Protein AF-A0A963LCQ2-F1 (afdb_monomer)

Structure (mmCIF, N/CA/C/O backbone):
data_AF-A0A963LCQ2-F1
#
_entry.id   AF-A0A963LCQ2-F1
#
loop_
_atom_site.group_PDB
_atom_site.id
_atom_site.type_symbol
_atom_site.label_atom_id
_atom_site.label_alt_id
_atom_site.label_comp_id
_atom_site.label_asym_id
_atom_site.label_entity_id
_atom_site.label_seq_id
_atom_site.pdbx_PDB_ins_code
_atom_site.Cartn_x
_atom_site.Cartn_y
_atom_site.Cartn_z
_atom_site.occupancy
_atom_site.B_iso_or_equiv
_atom_site.auth_seq_id
_atom_site.auth_comp_id
_atom_site.auth_asym_id
_atom_site.auth_atom_id
_atom_site.pdbx_PDB_model_num
ATOM 1 N N . GLU A 1 1 ? 0.138 2.283 -3.042 1.00 97.38 1 GLU A N 1
ATOM 2 C CA . GLU A 1 1 ? 1.434 2.501 -3.731 1.00 97.38 1 GLU A CA 1
ATOM 3 C C . GLU A 1 1 ? 1.754 1.343 -4.657 1.00 97.38 1 GLU A C 1
ATOM 5 O O . GLU A 1 1 ? 1.347 0.227 -4.357 1.00 97.38 1 GLU A O 1
ATOM 10 N N . ILE A 1 2 ? 2.456 1.586 -5.764 1.00 98.06 2 ILE A N 1
ATOM 11 C CA . ILE A 1 2 ? 2.786 0.563 -6.771 1.00 98.06 2 ILE A CA 1
ATOM 12 C C . ILE A 1 2 ? 4.305 0.381 -6.830 1.00 98.06 2 ILE A C 1
ATOM 14 O O . ILE A 1 2 ? 5.053 1.363 -6.825 1.00 98.06 2 ILE A O 1
ATOM 18 N N . SER A 1 3 ? 4.767 -0.870 -6.887 1.00 98.06 3 SER A N 1
ATOM 19 C CA . SER A 1 3 ? 6.185 -1.184 -7.081 1.00 98.06 3 SER A CA 1
ATOM 20 C C . SER A 1 3 ? 6.699 -0.685 -8.436 1.00 98.06 3 SER A C 1
ATOM 22 O O . SER A 1 3 ? 5.950 -0.601 -9.405 1.00 98.06 3 SER A O 1
ATOM 24 N N . ARG A 1 4 ? 8.003 -0.390 -8.538 1.00 95.94 4 ARG A N 1
ATOM 25 C CA . ARG A 1 4 ? 8.618 0.140 -9.777 1.00 95.94 4 ARG A CA 1
ATOM 26 C C . ARG A 1 4 ? 8.449 -0.761 -11.002 1.00 95.94 4 ARG A C 1
ATOM 28 O O . ARG A 1 4 ? 8.417 -0.260 -12.117 1.00 95.94 4 ARG A O 1
ATOM 35 N N . ASP A 1 5 ? 8.359 -2.071 -10.797 1.00 95.62 5 ASP A N 1
ATOM 36 C CA . ASP A 1 5 ? 8.104 -3.058 -11.854 1.00 95.62 5 ASP A CA 1
ATOM 37 C C . ASP A 1 5 ? 6.613 -3.207 -12.211 1.00 95.62 5 ASP A C 1
ATOM 39 O O . ASP A 1 5 ? 6.268 -3.997 -13.086 1.00 95.62 5 ASP A O 1
ATOM 43 N N . GLY A 1 6 ? 5.719 -2.487 -11.526 1.00 96.50 6 GLY A N 1
ATOM 44 C CA . GLY A 1 6 ? 4.275 -2.532 -11.747 1.00 96.50 6 GLY A CA 1
ATOM 45 C C . GLY A 1 6 ? 3.599 -3.838 -11.327 1.00 96.50 6 GLY A C 1
ATOM 46 O O . GLY A 1 6 ? 2.412 -4.001 -11.586 1.00 96.50 6 GLY A O 1
ATOM 47 N N . LYS A 1 7 ? 4.315 -4.780 -10.697 1.00 97.56 7 LYS A N 1
ATOM 48 C CA . LYS A 1 7 ? 3.784 -6.119 -10.387 1.00 97.56 7 LYS A CA 1
ATOM 49 C C . LYS A 1 7 ? 3.044 -6.214 -9.055 1.00 97.56 7 LYS A C 1
ATOM 51 O O . LYS A 1 7 ? 2.323 -7.188 -8.848 1.00 97.56 7 LYS A O 1
ATOM 56 N N . ARG A 1 8 ? 3.201 -5.231 -8.163 1.00 98.38 8 ARG A N 1
ATOM 57 C CA . ARG A 1 8 ? 2.596 -5.220 -6.821 1.00 98.38 8 ARG A CA 1
ATOM 58 C C . ARG A 1 8 ? 1.929 -3.883 -6.536 1.00 98.38 8 ARG A C 1
ATOM 60 O O . ARG A 1 8 ? 2.548 -2.831 -6.709 1.00 98.38 8 ARG A O 1
ATOM 67 N N . VAL A 1 9 ? 0.697 -3.935 -6.040 1.00 98.44 9 VAL A N 1
ATOM 68 C CA . VAL A 1 9 ? -0.052 -2.769 -5.556 1.00 98.44 9 VAL A CA 1
ATOM 69 C C . VAL A 1 9 ? -0.336 -2.948 -4.075 1.00 98.44 9 VAL A C 1
ATOM 71 O O . VAL A 1 9 ? -0.927 -3.943 -3.676 1.00 98.44 9 VAL A O 1
ATOM 74 N N . TYR A 1 10 ? 0.065 -1.981 -3.264 1.00 98.56 10 TYR A N 1
ATOM 75 C CA . TYR A 1 10 ? -0.133 -1.981 -1.822 1.00 98.56 10 TYR A CA 1
ATOM 76 C C . TYR A 1 10 ? -1.233 -1.001 -1.424 1.00 98.56 10 TYR A C 1
ATOM 78 O O . TYR A 1 10 ? -1.253 0.141 -1.901 1.00 98.56 10 TYR A O 1
ATOM 86 N N . PHE A 1 11 ? -2.095 -1.433 -0.510 1.00 98.44 11 PHE A N 1
ATOM 87 C CA . PHE A 1 11 ? -3.248 -0.677 -0.026 1.00 98.44 11 PHE A CA 1
ATOM 88 C C . PHE A 1 11 ? -3.205 -0.532 1.486 1.00 98.44 11 PHE A C 1
ATOM 90 O O . PHE A 1 11 ? -2.749 -1.438 2.178 1.00 98.44 11 PHE A O 1
ATOM 97 N N . THR A 1 12 ? -3.748 0.575 1.970 1.00 98.50 12 THR A N 1
ATOM 98 C CA . THR A 1 12 ? -4.044 0.850 3.377 1.00 98.50 12 THR A CA 1
ATOM 99 C C . THR A 1 12 ? -5.475 1.373 3.498 1.00 98.50 12 THR A C 1
ATOM 101 O O . THR A 1 12 ? -6.146 1.571 2.482 1.00 98.50 12 THR A O 1
ATOM 104 N N . ASN A 1 13 ? -5.979 1.537 4.721 1.00 97.62 13 ASN A N 1
ATOM 105 C CA . ASN A 1 13 ? -7.412 1.708 4.966 1.00 97.62 13 ASN A CA 1
ATOM 106 C C . ASN A 1 13 ? -7.822 2.944 5.783 1.00 97.62 13 ASN A C 1
ATOM 108 O O . ASN A 1 13 ? -9.016 3.109 6.016 1.00 97.62 13 ASN A O 1
ATOM 112 N N . SER A 1 14 ? -6.893 3.804 6.209 1.00 97.50 14 SER A N 1
ATOM 113 C CA . SER A 1 14 ? -7.225 5.072 6.875 1.00 97.50 14 SER A CA 1
ATOM 114 C C . SER A 1 14 ? -7.153 6.234 5.891 1.00 97.50 14 SER A C 1
ATOM 116 O O . SER A 1 14 ? -6.281 6.268 5.021 1.00 97.50 14 SER A O 1
ATOM 118 N N . LEU A 1 15 ? -8.062 7.196 6.049 1.00 97.06 15 LEU A N 1
ATOM 119 C CA . LEU A 1 15 ? -8.086 8.433 5.274 1.00 97.06 15 LEU A CA 1
ATOM 120 C C . LEU A 1 15 ? -7.793 9.635 6.175 1.00 97.06 15 LEU A C 1
ATOM 122 O O . LEU A 1 15 ? -6.847 10.388 5.959 1.00 97.06 15 LEU A O 1
ATOM 126 N N . TYR A 1 16 ? -8.625 9.841 7.190 1.00 96.38 16 TYR A N 1
ATOM 127 C CA . TYR A 1 16 ? -8.458 10.924 8.151 1.00 96.38 16 TYR A CA 1
ATOM 128 C C . TYR A 1 16 ? -9.271 10.604 9.393 1.00 96.38 16 TYR A C 1
ATOM 130 O O . TYR A 1 16 ? -10.467 10.352 9.289 1.00 96.38 16 TYR A O 1
ATOM 138 N N . SER A 1 17 ? -8.665 10.702 10.576 1.00 93.31 17 SER A N 1
ATOM 139 C CA . SER A 1 17 ? -9.247 10.179 11.820 1.00 93.31 17 SER A CA 1
ATOM 140 C C . SER A 1 17 ? -10.710 10.574 12.064 1.00 93.31 17 SER A C 1
ATOM 142 O O . SER A 1 17 ? -11.520 9.727 12.422 1.00 93.31 17 SER A O 1
ATOM 144 N N . LYS A 1 18 ? -11.092 11.837 11.823 1.00 96.06 18 LYS A N 1
ATOM 145 C CA . LYS A 1 18 ? -12.490 12.280 11.991 1.00 96.06 18 LYS A CA 1
ATOM 146 C C . LYS A 1 18 ? -13.452 11.652 10.988 1.00 96.06 18 LYS A C 1
ATOM 148 O O . LYS A 1 18 ? -14.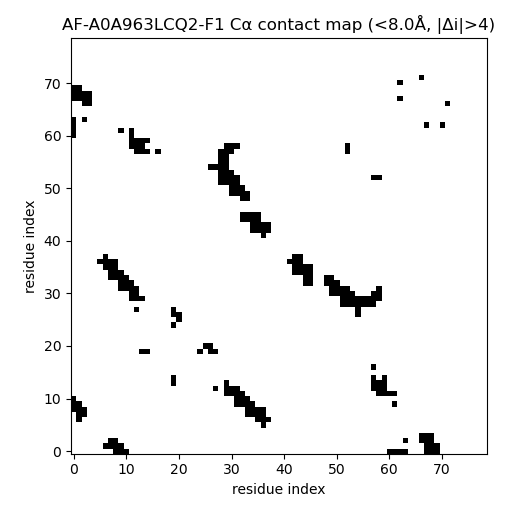584 11.346 11.349 1.00 96.06 18 LYS A O 1
ATOM 153 N N . TRP A 1 19 ? -13.010 11.471 9.751 1.00 97.31 19 TRP A N 1
ATOM 154 C CA . TRP A 1 19 ? -13.820 10.867 8.699 1.00 97.31 19 TRP A CA 1
ATOM 155 C C . TRP A 1 19 ? -13.913 9.361 8.911 1.00 97.31 19 TRP A C 1
ATOM 157 O O . TRP A 1 19 ? -15.006 8.810 8.847 1.00 97.31 19 TRP A O 1
ATOM 167 N N . ASP A 1 20 ? -12.804 8.725 9.278 1.00 96.06 20 ASP A N 1
ATOM 168 C CA . ASP A 1 20 ? -12.758 7.306 9.614 1.00 96.06 20 ASP A CA 1
ATOM 169 C C . ASP A 1 20 ? -13.767 7.000 10.734 1.00 96.06 20 ASP A C 1
ATOM 171 O O . ASP A 1 20 ? -14.615 6.133 10.560 1.00 96.06 20 ASP A O 1
ATOM 175 N N . THR A 1 21 ? -13.803 7.797 11.812 1.00 94.81 21 THR A N 1
ATOM 176 C CA . THR A 1 21 ? -14.806 7.630 12.887 1.00 94.81 21 THR A CA 1
ATOM 177 C C . THR A 1 21 ? -16.243 7.963 12.477 1.00 94.81 21 THR A C 1
ATOM 179 O O . THR A 1 21 ? -17.182 7.506 13.120 1.00 94.81 21 THR A O 1
ATOM 182 N N . GLN A 1 22 ? -16.444 8.775 11.435 1.00 97.69 22 GLN A N 1
ATOM 183 C CA . GLN A 1 22 ? -17.782 9.105 10.939 1.00 97.69 22 GLN A CA 1
ATOM 184 C C . GLN A 1 22 ? -18.362 7.959 10.099 1.00 97.69 22 GLN A C 1
ATOM 186 O O . GLN A 1 22 ? -19.545 7.651 10.223 1.00 97.69 22 GLN A O 1
ATOM 191 N N . PHE A 1 23 ? -17.549 7.359 9.226 1.00 97.62 23 PHE A N 1
ATOM 192 C CA . PHE A 1 23 ? -17.986 6.304 8.305 1.00 97.62 23 PHE A CA 1
ATOM 193 C C . PHE A 1 23 ? -17.833 4.895 8.887 1.00 97.62 23 PHE A C 1
ATOM 195 O O . PHE A 1 23 ? -18.586 4.000 8.508 1.00 97.62 23 PHE A O 1
ATOM 202 N N . TYR A 1 24 ? -16.911 4.715 9.832 1.00 96.44 24 TYR A N 1
ATOM 203 C CA . TYR A 1 24 ? -16.659 3.468 10.545 1.00 96.44 24 TYR A CA 1
ATOM 204 C C . TYR A 1 24 ? -16.682 3.718 12.063 1.00 96.44 24 TYR A C 1
ATOM 206 O O . TYR A 1 24 ? -15.635 3.749 12.715 1.00 96.44 24 TYR A O 1
ATOM 214 N N . PRO A 1 25 ? -17.876 3.938 12.643 1.00 95.88 25 PRO A N 1
ATOM 215 C CA . PRO A 1 25 ? -18.021 4.338 14.044 1.00 95.88 25 PRO A CA 1
ATOM 216 C C . PRO A 1 25 ? -17.554 3.273 15.045 1.00 95.88 25 PRO A C 1
ATOM 218 O O . PRO A 1 25 ? -17.141 3.626 16.146 1.00 95.88 25 PRO A O 1
ATOM 221 N N . ASP A 1 26 ? -17.559 1.997 14.652 1.00 95.00 26 ASP A N 1
ATOM 222 C CA . ASP A 1 26 ? -17.051 0.884 15.467 1.00 95.00 26 ASP A CA 1
ATOM 223 C C . ASP A 1 26 ? -15.517 0.744 15.400 1.00 95.00 26 ASP A C 1
ATOM 225 O O . ASP A 1 26 ? -14.934 -0.119 16.053 1.00 95.00 26 ASP A O 1
ATOM 229 N N . GLY A 1 27 ? -14.857 1.608 14.622 1.00 91.38 27 GLY A N 1
ATOM 230 C CA . GLY A 1 27 ? -13.431 1.549 14.339 1.00 91.38 27 GLY A CA 1
ATOM 231 C C . GLY A 1 27 ? -13.086 0.566 13.221 1.00 91.38 27 GLY A C 1
ATOM 232 O O . GLY A 1 27 ? -13.798 -0.398 12.943 1.00 91.38 27 GLY A O 1
ATOM 233 N N . VAL A 1 28 ? -11.956 0.820 12.563 1.00 91.06 28 VAL A N 1
ATOM 234 C CA . VAL A 1 28 ? -11.314 -0.140 11.661 1.00 91.06 28 VAL A CA 1
ATOM 235 C C . VAL A 1 28 ? -9.841 -0.163 12.020 1.00 91.06 28 VAL A C 1
ATOM 237 O O . VAL A 1 28 ? -9.218 0.900 12.049 1.00 91.06 28 VAL A O 1
ATOM 240 N N . PRO A 1 29 ? -9.267 -1.338 12.288 1.00 93.50 29 PRO A N 1
ATOM 241 C CA . PRO A 1 29 ? -7.876 -1.401 12.677 1.00 93.50 29 PRO A CA 1
ATOM 242 C C . PRO A 1 29 ? -6.980 -1.154 11.463 1.00 93.50 29 PRO A C 1
ATOM 244 O O . PRO A 1 29 ? -7.352 -1.450 10.320 1.00 93.50 29 PRO A O 1
ATOM 247 N N . GLY A 1 30 ? -5.796 -0.591 11.688 1.00 97.81 30 GLY A N 1
ATOM 248 C CA . GLY A 1 30 ? -4.868 -0.256 10.615 1.00 97.81 30 GLY A CA 1
ATOM 249 C C . GLY A 1 30 ? -4.401 -1.515 9.898 1.00 97.81 30 GLY A C 1
ATOM 250 O O . GLY A 1 30 ? -3.878 -2.448 10.516 1.00 97.81 30 GLY A O 1
ATOM 251 N N . ARG A 1 31 ? -4.591 -1.573 8.582 1.00 97.88 31 ARG A N 1
ATOM 252 C CA . ARG A 1 31 ? -4.185 -2.721 7.764 1.00 97.88 31 ARG A CA 1
ATOM 253 C C . ARG A 1 31 ? -3.408 -2.263 6.549 1.00 97.88 31 ARG A C 1
ATOM 255 O O . ARG A 1 31 ? -3.715 -1.226 5.966 1.00 97.88 31 ARG A O 1
ATOM 262 N N . GLN A 1 32 ? -2.452 -3.086 6.135 1.00 98.44 32 GLN A N 1
ATOM 263 C CA . GLN A 1 32 ? -1.891 -3.036 4.792 1.00 98.44 32 GLN A CA 1
ATOM 264 C C . GLN A 1 32 ? -2.008 -4.400 4.124 1.00 98.44 32 GLN A C 1
ATOM 266 O O . GLN A 1 32 ? -1.695 -5.429 4.722 1.00 98.44 32 GLN A O 1
ATOM 271 N N . VAL A 1 33 ? -2.432 -4.385 2.865 1.00 98.56 33 VAL A N 1
ATOM 272 C CA . VAL A 1 33 ? -2.552 -5.570 2.006 1.00 98.56 33 VAL A CA 1
ATOM 273 C C . VAL A 1 33 ? -1.871 -5.312 0.667 1.00 98.56 33 VAL A C 1
ATOM 275 O O . VAL A 1 33 ? -1.525 -4.171 0.344 1.00 98.56 33 VAL A O 1
ATOM 278 N N . MET A 1 34 ? -1.667 -6.370 -0.113 1.00 98.69 34 MET A N 1
ATOM 279 C CA . MET A 1 34 ? -1.020 -6.298 -1.419 1.00 98.69 34 MET A CA 1
ATOM 280 C C . MET A 1 34 ? -1.825 -7.075 -2.465 1.00 98.69 34 MET A C 1
ATOM 282 O O . MET A 1 34 ? -2.394 -8.121 -2.164 1.00 98.69 34 MET A O 1
ATOM 286 N N . CYS A 1 35 ? -1.878 -6.559 -3.691 1.00 98.56 35 CYS A N 1
ATOM 287 C CA . CYS A 1 35 ? -2.357 -7.271 -4.868 1.00 98.56 35 CYS A CA 1
ATOM 288 C C . CYS A 1 35 ? -1.212 -7.522 -5.849 1.00 98.56 35 CYS A C 1
ATOM 290 O O . CYS A 1 35 ? -0.440 -6.607 -6.152 1.00 98.56 35 CYS A O 1
ATOM 292 N N . ASN A 1 36 ? -1.183 -8.725 -6.417 1.00 98.56 36 ASN A N 1
ATOM 293 C CA . ASN A 1 36 ? -0.357 -9.059 -7.571 1.00 98.56 36 ASN A CA 1
ATOM 294 C C . ASN A 1 36 ? -1.066 -8.603 -8.857 1.00 98.56 36 ASN A C 1
ATOM 296 O O . ASN A 1 36 ? -2.275 -8.809 -9.004 1.00 98.56 36 ASN A O 1
ATOM 300 N N . VAL A 1 37 ? -0.320 -7.991 -9.780 1.00 98.19 37 VAL A N 1
ATOM 301 C CA . VAL A 1 37 ? -0.819 -7.540 -11.092 1.00 98.19 37 VAL A CA 1
ATOM 302 C C . VAL A 1 37 ? -0.509 -8.595 -12.153 1.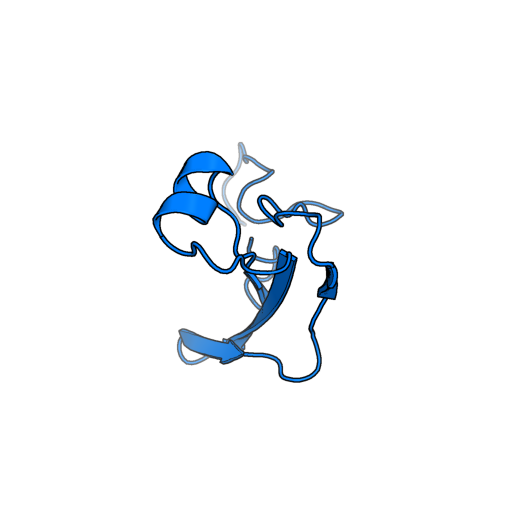00 98.19 37 VAL A C 1
ATOM 304 O O . VAL A 1 37 ? 0.657 -8.935 -12.380 1.00 98.19 37 VAL A O 1
ATOM 307 N N . GLY A 1 38 ? -1.557 -9.113 -12.791 1.00 97.06 38 GLY A N 1
ATOM 308 C CA . GLY A 1 38 ? -1.480 -10.110 -13.854 1.00 97.06 38 GLY A CA 1
ATOM 309 C C . GLY A 1 38 ? -1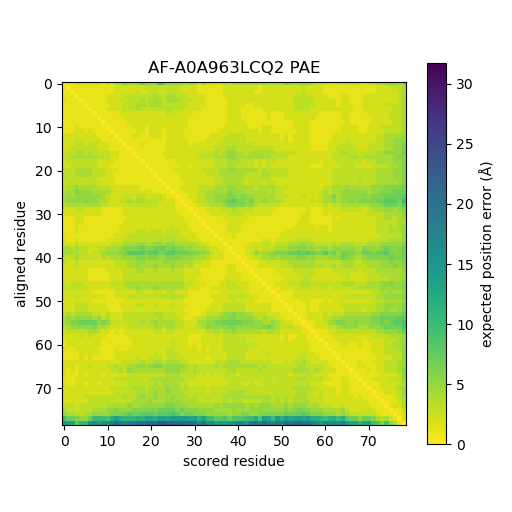.083 -9.510 -15.203 1.00 97.06 38 GLY A C 1
ATOM 310 O O . GLY A 1 38 ? -1.275 -8.323 -15.464 1.00 97.06 38 GLY A O 1
ATOM 311 N N . ASP A 1 39 ? -0.536 -10.348 -16.085 1.00 94.94 39 ASP A N 1
ATOM 312 C CA . ASP A 1 39 ? -0.171 -9.946 -17.453 1.00 94.94 39 ASP A CA 1
ATOM 313 C C . ASP A 1 39 ? -1.400 -9.632 -18.332 1.00 94.94 39 ASP A C 1
ATOM 315 O O . ASP A 1 39 ? -1.275 -8.994 -19.374 1.00 94.94 39 ASP A O 1
ATOM 319 N N . ASP A 1 40 ? -2.593 -10.043 -17.897 1.00 95.75 40 ASP A N 1
ATOM 320 C CA . ASP A 1 40 ? -3.893 -9.764 -18.515 1.00 95.75 40 ASP A CA 1
ATOM 321 C C . ASP A 1 40 ? -4.515 -8.427 -18.065 1.00 95.75 40 ASP A C 1
ATOM 323 O O . ASP A 1 40 ? -5.621 -8.082 -18.484 1.00 95.75 40 ASP A O 1
ATOM 327 N N . GLY A 1 41 ? -3.819 -7.670 -17.210 1.00 94.00 41 GLY A N 1
ATOM 328 C CA . GLY A 1 41 ? -4.322 -6.431 -16.614 1.00 94.00 41 GLY A CA 1
ATOM 329 C C . GLY A 1 41 ? -5.234 -6.645 -15.403 1.00 94.00 41 GLY A C 1
ATOM 330 O O . GLY A 1 41 ? -5.750 -5.669 -14.855 1.00 94.00 41 GLY A O 1
ATOM 331 N N . GLY A 1 42 ? -5.430 -7.890 -14.962 1.00 97.56 42 GLY A N 1
ATOM 332 C CA . GLY A 1 42 ? -6.127 -8.201 -13.721 1.00 97.56 42 GLY A CA 1
ATOM 333 C C . GLY A 1 42 ? -5.288 -7.873 -12.483 1.00 97.56 42 GLY A C 1
ATOM 334 O O . GLY A 1 42 ? -4.059 -7.800 -12.532 1.00 97.56 42 GLY A O 1
ATOM 335 N N . ILE A 1 43 ? -5.955 -7.716 -11.339 1.00 97.69 43 ILE A N 1
ATOM 336 C CA . ILE A 1 43 ? -5.299 -7.653 -10.029 1.00 97.69 43 ILE A CA 1
ATOM 337 C C . ILE A 1 43 ? -5.949 -8.652 -9.079 1.00 97.69 43 ILE A C 1
ATOM 339 O O . ILE A 1 43 ? -7.168 -8.824 -9.084 1.00 97.69 43 ILE A O 1
ATOM 343 N N . MET A 1 44 ? -5.135 -9.304 -8.256 1.00 98.25 44 MET A N 1
ATOM 344 C CA . MET A 1 44 ? -5.599 -10.300 -7.294 1.00 98.25 44 MET A CA 1
ATOM 345 C C . MET A 1 44 ? -4.919 -10.084 -5.950 1.00 98.25 44 MET A C 1
ATOM 347 O O . MET A 1 44 ? -3.697 -9.948 -5.899 1.00 98.25 44 MET A O 1
ATOM 351 N N . LEU A 1 45 ? -5.706 -10.081 -4.870 1.00 98.25 45 LEU A N 1
ATOM 352 C CA . LEU A 1 45 ? -5.174 -9.998 -3.511 1.00 98.25 45 LEU A CA 1
ATOM 353 C C . LEU A 1 45 ? -4.224 -11.165 -3.242 1.00 98.25 45 LEU A C 1
ATOM 355 O O . LEU A 1 45 ? -4.561 -12.329 -3.476 1.00 98.25 45 LEU A O 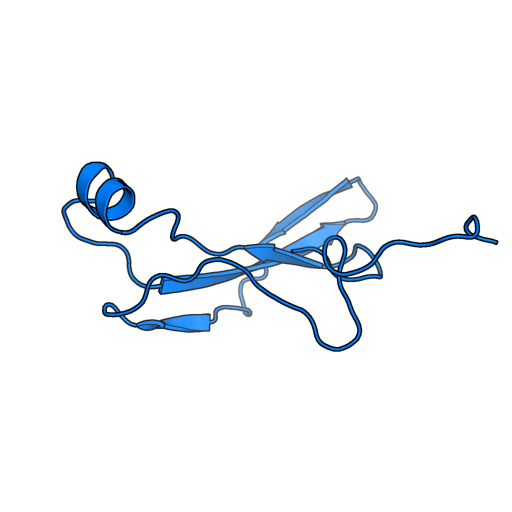1
ATOM 359 N N . ASP A 1 46 ? -3.057 -10.836 -2.707 1.00 98.31 46 ASP A N 1
ATOM 360 C CA . ASP A 1 46 ? -2.152 -11.806 -2.122 1.00 98.31 46 ASP A CA 1
ATOM 361 C C . ASP A 1 46 ? -2.687 -12.210 -0.743 1.00 98.31 46 ASP A C 1
ATOM 363 O O . ASP A 1 46 ? -2.856 -11.375 0.145 1.00 98.31 46 ASP A O 1
ATOM 367 N N . LYS A 1 47 ? -3.005 -13.496 -0.579 1.00 97.06 47 LYS A N 1
ATOM 368 C CA . LYS A 1 47 ? -3.622 -14.017 0.650 1.00 97.06 47 LYS A CA 1
ATOM 369 C C . LYS A 1 47 ? -2.628 -14.182 1.797 1.00 97.06 47 LYS A C 1
ATOM 371 O O . LYS A 1 47 ? -3.063 -14.375 2.929 1.00 97.06 47 LYS A O 1
ATOM 376 N N . GLU A 1 48 ? -1.332 -14.146 1.511 1.00 98.00 48 GLU A N 1
ATOM 377 C CA . GLU A 1 48 ? -0.275 -14.331 2.506 1.00 98.00 48 GLU A CA 1
ATOM 378 C C . GLU A 1 48 ? 0.267 -12.988 3.005 1.00 98.00 48 GLU A C 1
ATOM 380 O O . GLU A 1 48 ? 0.767 -12.898 4.127 1.00 98.00 48 GLU A O 1
ATOM 385 N N . PHE A 1 49 ? 0.136 -11.923 2.208 1.00 98.19 49 PHE A N 1
ATOM 386 C CA . PHE A 1 49 ? 0.617 -10.599 2.581 1.00 98.19 49 PHE A CA 1
ATOM 387 C C . PHE A 1 49 ? -0.442 -9.785 3.337 1.00 98.19 49 PHE A C 1
ATOM 389 O O . PHE A 1 49 ? -1.316 -9.150 2.740 1.00 98.19 49 PHE A O 1
ATOM 396 N N . VAL A 1 50 ? -0.303 -9.726 4.662 1.00 97.69 50 VAL A N 1
ATOM 397 C CA . VAL A 1 50 ? -1.068 -8.817 5.524 1.00 97.69 50 VAL A CA 1
ATOM 398 C C . VAL A 1 50 ? -0.150 -8.231 6.589 1.00 97.69 50 VAL A C 1
ATOM 400 O O . VAL A 1 50 ? 0.564 -8.961 7.274 1.00 97.69 50 VAL A O 1
ATOM 403 N N . VAL A 1 51 ? -0.201 -6.911 6.758 1.00 98.00 51 VAL A N 1
ATOM 404 C CA . VAL A 1 51 ? 0.392 -6.225 7.911 1.00 98.00 51 VAL A CA 1
ATOM 405 C C . VAL A 1 51 ? -0.733 -5.689 8.786 1.00 98.00 51 VAL A C 1
ATOM 407 O O . VAL A 1 51 ? -1.613 -4.963 8.316 1.00 98.00 51 VAL A O 1
ATOM 410 N N . ASP A 1 52 ? -0.689 -6.065 10.060 1.00 97.06 52 A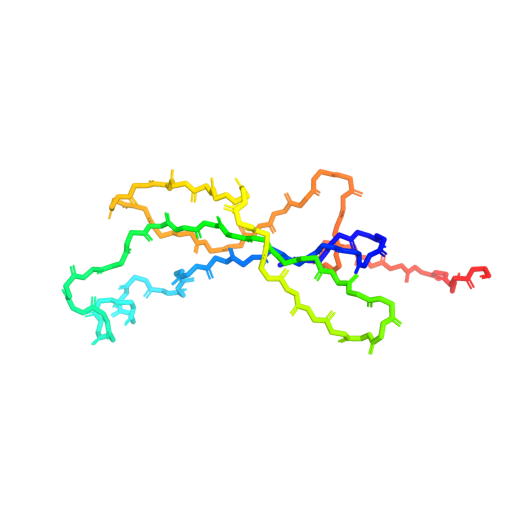SP A N 1
ATOM 411 C CA . ASP A 1 52 ? -1.592 -5.598 11.104 1.00 97.06 52 ASP A CA 1
ATOM 412 C C . ASP A 1 52 ? -0.887 -4.515 11.928 1.00 97.06 52 ASP A C 1
ATOM 414 O O . ASP A 1 52 ? 0.119 -4.788 12.583 1.00 97.06 52 ASP A O 1
ATOM 418 N N . PHE A 1 53 ? -1.393 -3.283 11.866 1.00 96.94 53 PHE A N 1
ATOM 419 C CA . PHE A 1 53 ? -0.877 -2.162 12.657 1.00 96.94 53 PHE A CA 1
ATOM 420 C C . PHE A 1 53 ? -1.588 -2.012 14.011 1.00 96.94 53 PHE A C 1
ATOM 422 O O . PHE A 1 53 ? -1.252 -1.108 14.767 1.00 96.94 53 PHE A O 1
ATOM 429 N N . GLY A 1 54 ? -2.545 -2.882 14.336 1.00 95.44 54 GLY A N 1
ATOM 430 C CA . GLY A 1 54 ? -3.375 -2.810 15.535 1.00 95.44 54 GLY A CA 1
ATOM 431 C C . GLY A 1 54 ? -4.541 -1.823 15.432 1.00 95.44 54 GLY A C 1
ATOM 432 O O . GLY A 1 54 ? -4.764 -1.179 14.404 1.00 95.44 54 GLY A O 1
ATOM 433 N N . ASP A 1 55 ? -5.294 -1.718 16.527 1.00 93.19 55 ASP A N 1
ATOM 434 C CA . ASP A 1 55 ? -6.544 -0.945 16.597 1.00 93.19 55 ASP A CA 1
ATOM 435 C C . ASP A 1 55 ? -6.306 0.551 16.881 1.00 93.19 55 ASP A C 1
ATOM 437 O O . ASP A 1 55 ? -7.178 1.384 16.649 1.00 93.19 55 ASP A O 1
ATOM 441 N N . GLU A 1 56 ? -5.117 0.904 17.376 1.00 91.81 56 GLU A N 1
ATOM 442 C CA . GLU A 1 56 ? -4.770 2.271 17.791 1.00 91.81 56 GLU A CA 1
ATOM 443 C C . GLU A 1 56 ? -4.268 3.154 16.638 1.00 91.81 56 GLU A C 1
ATOM 445 O O . GLU A 1 56 ? -4.198 4.379 16.773 1.00 91.81 56 GLU A O 1
ATOM 450 N N . TYR A 1 57 ? -3.912 2.551 15.500 1.00 91.50 57 TYR A N 1
ATOM 451 C CA . TYR A 1 57 ? -3.247 3.234 14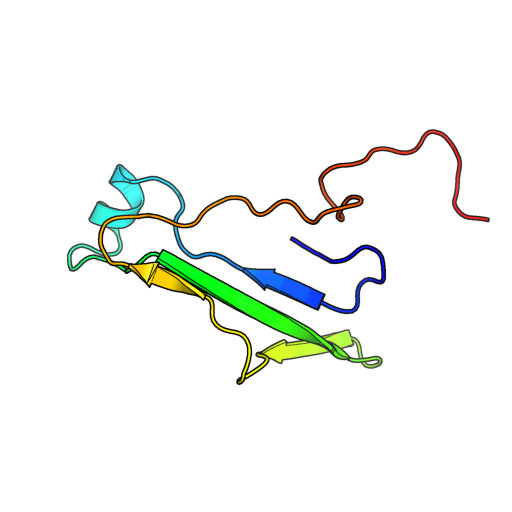.394 1.00 91.50 57 TYR A CA 1
ATOM 452 C C . TYR A 1 57 ? -4.051 3.151 13.096 1.00 91.50 57 TYR A C 1
ATOM 454 O O . TYR A 1 57 ? -4.473 2.079 12.672 1.00 91.50 57 TYR A O 1
ATOM 462 N N . GLY A 1 58 ? -4.184 4.289 12.411 1.00 95.19 58 GLY A N 1
ATOM 463 C CA . GLY A 1 58 ? -4.625 4.345 11.019 1.00 95.19 58 GLY A CA 1
ATOM 464 C C . GLY A 1 58 ? -3.437 4.205 10.066 1.00 95.19 58 GLY A C 1
ATOM 465 O O . GLY A 1 58 ? -2.467 4.958 10.167 1.00 95.19 58 GLY A O 1
ATOM 466 N N . ALA A 1 59 ? -3.507 3.263 9.124 1.00 97.50 59 ALA A N 1
ATOM 467 C CA . ALA A 1 59 ? -2.502 3.116 8.073 1.00 97.50 59 ALA A CA 1
ATOM 468 C C . ALA A 1 59 ? -2.882 3.986 6.865 1.00 97.50 59 ALA A C 1
ATOM 470 O O . ALA A 1 59 ? -3.984 3.843 6.338 1.00 97.50 59 ALA A O 1
ATOM 471 N N . HIS A 1 60 ? -1.981 4.871 6.425 1.00 97.38 60 HIS A N 1
ATOM 472 C CA . HIS A 1 60 ? -2.239 5.820 5.333 1.00 97.38 60 HIS A CA 1
ATOM 473 C C . HIS A 1 60 ? -1.205 5.666 4.205 1.00 97.38 60 HIS A C 1
ATOM 475 O O . HIS A 1 60 ? -1.248 4.689 3.465 1.00 97.38 60 HIS A O 1
ATOM 481 N N . GLN A 1 61 ? -0.252 6.584 4.034 1.00 97.94 61 GLN A N 1
ATOM 482 C CA . GLN A 1 61 ? 0.689 6.502 2.914 1.00 97.94 61 GLN A CA 1
ATOM 483 C C . GLN A 1 61 ? 1.769 5.430 3.137 1.00 97.94 61 GLN A C 1
ATOM 485 O O . GLN A 1 61 ? 2.325 5.314 4.227 1.00 97.94 61 GLN A O 1
ATOM 490 N N . ILE A 1 62 ? 2.100 4.691 2.078 1.00 98.25 62 ILE A N 1
ATOM 491 C CA . ILE A 1 62 ? 3.235 3.761 2.033 1.00 98.25 62 ILE A CA 1
ATOM 492 C C . ILE A 1 62 ? 4.386 4.449 1.288 1.00 98.25 62 ILE A C 1
ATOM 494 O O . ILE A 1 62 ? 4.154 5.317 0.452 1.00 98.25 62 ILE A O 1
ATOM 498 N N . ARG A 1 63 ? 5.633 4.082 1.591 1.00 97.88 63 ARG A N 1
ATOM 499 C CA . ARG A 1 63 ? 6.812 4.462 0.801 1.00 97.88 63 ARG A CA 1
ATOM 500 C C . ARG A 1 63 ? 7.707 3.247 0.633 1.00 97.88 63 ARG A C 1
ATOM 502 O O . ARG A 1 63 ? 8.144 2.674 1.631 1.00 97.88 63 ARG A O 1
ATOM 509 N N . LEU A 1 64 ? 7.946 2.826 -0.607 1.00 97.81 64 LEU A N 1
ATOM 510 C CA . LEU A 1 64 ? 8.779 1.651 -0.870 1.00 97.81 64 LEU A CA 1
ATOM 511 C C . LEU A 1 64 ? 10.255 2.045 -0.913 1.00 97.81 64 LEU A C 1
ATOM 513 O O . LEU A 1 64 ? 10.649 3.047 -1.514 1.00 97.81 64 LEU A O 1
ATOM 517 N N . GLN A 1 65 ? 11.094 1.233 -0.273 1.00 97.19 65 GLN A N 1
ATOM 518 C CA . GLN A 1 65 ? 12.535 1.446 -0.300 1.00 97.19 65 GLN A CA 1
ATOM 519 C C . GLN A 1 65 ? 13.053 1.362 -1.745 1.00 97.19 65 GLN A C 1
ATOM 521 O O . GLN A 1 65 ? 12.783 0.394 -2.451 1.00 97.19 65 GLN A O 1
ATOM 526 N N . GLY A 1 66 ? 13.817 2.372 -2.173 1.00 96.31 66 GLY A N 1
ATOM 527 C CA . GLY A 1 66 ? 14.311 2.482 -3.554 1.00 96.31 66 GLY A CA 1
ATOM 528 C C . GLY A 1 66 ? 13.355 3.184 -4.531 1.00 96.31 66 GLY A C 1
ATOM 529 O O . GLY A 1 66 ? 13.657 3.252 -5.728 1.00 96.31 66 GLY A O 1
ATOM 530 N N . GLY A 1 67 ? 12.243 3.725 -4.027 1.00 96.50 67 GLY A N 1
ATOM 531 C CA . GLY A 1 67 ? 11.252 4.477 -4.792 1.00 96.50 67 GLY A CA 1
ATOM 532 C C . GLY A 1 67 ? 10.065 3.623 -5.243 1.00 96.50 67 GLY A C 1
ATOM 533 O O . GLY A 1 67 ? 10.163 2.405 -5.404 1.00 96.50 67 GLY A O 1
ATOM 534 N N . ASP A 1 68 ? 8.941 4.288 -5.460 1.00 97.25 68 ASP A N 1
ATOM 535 C CA . ASP A 1 68 ? 7.659 3.767 -5.917 1.00 97.25 68 ASP A CA 1
ATOM 536 C C . ASP A 1 68 ? 7.045 4.704 -6.973 1.00 97.25 68 ASP A C 1
ATOM 538 O O . ASP A 1 68 ? 7.665 5.665 -7.432 1.00 97.25 68 ASP A O 1
ATOM 542 N N . CYS A 1 69 ? 5.826 4.402 -7.416 1.00 96.38 69 CYS A N 1
ATOM 543 C CA . CYS A 1 69 ? 5.151 5.171 -8.460 1.00 96.38 69 CYS A CA 1
ATOM 544 C C . CYS A 1 69 ? 4.759 6.608 -8.064 1.00 96.38 69 CYS A C 1
ATOM 546 O O . CYS A 1 69 ? 4.227 7.324 -8.912 1.00 96.38 69 CYS A O 1
ATOM 548 N N . SER A 1 70 ? 4.942 7.021 -6.804 1.00 97.31 70 SER A N 1
ATOM 549 C CA . SER A 1 70 ? 4.534 8.342 -6.310 1.00 97.31 70 SER A CA 1
ATOM 550 C C . SER A 1 70 ? 5.625 9.084 -5.525 1.00 97.31 70 SER A C 1
ATOM 552 O O . SER A 1 70 ? 5.371 10.179 -5.012 1.00 97.31 70 SER A O 1
ATOM 554 N N . THR A 1 71 ? 6.826 8.516 -5.383 1.00 96.62 71 THR A N 1
ATOM 555 C CA . THR A 1 71 ? 7.980 9.179 -4.745 1.00 96.62 71 THR A CA 1
ATOM 556 C C . THR A 1 71 ? 8.816 9.998 -5.708 1.00 96.62 71 THR A C 1
ATOM 558 O O . THR A 1 71 ? 9.373 11.020 -5.312 1.00 96.62 71 THR A O 1
ATOM 561 N N . ASP A 1 72 ? 8.945 9.535 -6.948 1.00 95.94 72 ASP A N 1
ATOM 562 C CA . ASP A 1 72 ? 9.962 10.015 -7.875 1.00 95.94 72 ASP A CA 1
ATOM 563 C C . ASP A 1 72 ? 9.354 10.786 -9.050 1.00 95.94 72 ASP A C 1
ATOM 565 O O . ASP A 1 72 ? 8.224 10.563 -9.481 1.00 95.94 72 ASP A O 1
ATOM 569 N N . SER A 1 73 ? 10.142 11.704 -9.601 1.00 95.94 73 SER A N 1
ATOM 570 C CA . SER A 1 73 ?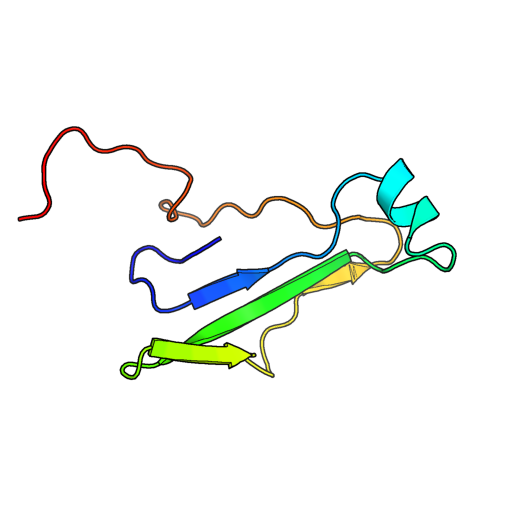 9.865 12.397 -10.859 1.00 95.94 73 SER A CA 1
ATOM 571 C C . SER A 1 73 ? 11.114 12.332 -11.731 1.00 95.94 73 SER A C 1
ATOM 573 O O . SER A 1 73 ? 12.231 12.422 -11.222 1.00 95.94 73 SER A O 1
ATOM 575 N N . PHE A 1 74 ? 10.939 12.167 -13.042 1.00 94.88 74 PHE A N 1
ATOM 576 C CA . PHE A 1 74 ? 12.040 11.903 -13.972 1.00 94.88 74 PHE A CA 1
ATOM 577 C C . PHE A 1 74 ? 12.164 13.017 -15.015 1.00 94.88 74 PHE A C 1
ATOM 579 O O . PHE A 1 74 ? 11.164 13.498 -15.541 1.00 94.88 74 PHE A O 1
ATOM 586 N N . CYS A 1 75 ? 13.401 13.403 -15.340 1.00 97.75 75 CYS A N 1
ATOM 587 C CA . CYS A 1 75 ? 13.696 14.441 -16.340 1.00 97.75 75 CYS A CA 1
ATOM 588 C C . CYS A 1 75 ? 13.982 13.886 -17.747 1.00 97.75 75 CYS A C 1
ATOM 590 O O . CYS A 1 75 ? 14.168 14.664 -18.680 1.00 97.75 75 CYS A O 1
ATOM 592 N N . TYR A 1 76 ? 14.049 12.562 -17.901 1.00 96.50 76 TYR A N 1
ATOM 593 C CA . TYR A 1 76 ? 14.378 11.884 -19.156 1.00 96.50 76 TYR A CA 1
ATOM 594 C C . TYR A 1 76 ? 13.316 10.818 -19.461 1.00 96.50 76 TYR A C 1
ATOM 596 O O . TYR A 1 76 ? 12.795 10.218 -18.517 1.00 96.50 76 TYR A O 1
ATOM 604 N N . PRO A 1 77 ? 12.984 10.569 -20.743 1.00 94.81 77 PRO A N 1
ATOM 605 C CA . PRO A 1 77 ? 12.068 9.492 -21.110 1.00 94.81 77 PRO A CA 1
ATOM 606 C C . PRO A 1 77 ? 12.666 8.115 -20.784 1.00 94.81 77 PRO A C 1
ATOM 608 O O . PRO A 1 77 ? 13.887 7.967 -20.679 1.00 94.81 77 PRO A O 1
ATOM 611 N N . SER A 1 78 ? 11.803 7.103 -20.651 1.00 84.94 78 SER A N 1
ATOM 612 C CA . SER A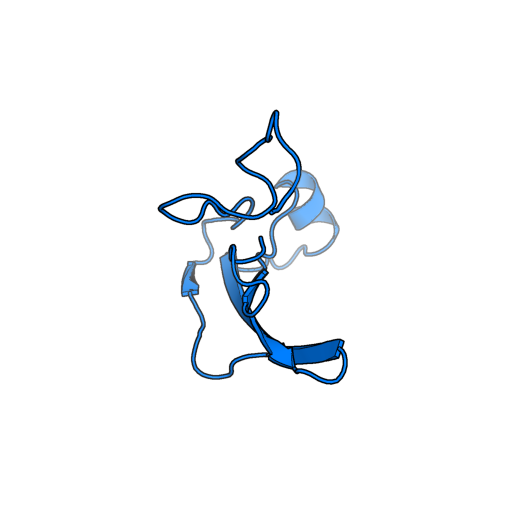 1 78 ? 12.246 5.706 -20.630 1.00 84.94 78 SER A CA 1
ATOM 613 C C . SER A 1 78 ? 12.971 5.382 -21.938 1.00 84.94 78 SER A C 1
ATOM 615 O O . SER A 1 78 ? 12.530 5.830 -22.999 1.00 84.94 78 SER A O 1
ATOM 617 N N . ALA A 1 79 ? 14.076 4.640 -21.842 1.00 73.94 79 ALA A N 1
ATOM 618 C CA . ALA A 1 79 ? 14.808 4.138 -23.004 1.00 73.94 79 ALA A CA 1
ATOM 619 C C . ALA A 1 79 ? 13.948 3.219 -23.883 1.00 73.94 79 ALA A C 1
ATOM 621 O O . ALA A 1 79 ? 13.042 2.555 -23.326 1.00 73.94 79 ALA A O 1
#

pLDDT: mean 96.25, std 3.36, range [73.94, 98.69]

Sequence (79 aa):
EISRDGKRVYFTNSLYSKWDTQFYPDGVPGRQVMCNVGDDGGIMLDKEFVVDFGDEYGAHQIRLQGGDCSTDSFCYPSA

Solvent-accessible surface area (backbone atoms only — not comparable to full-atom values): 4951 Å² total; per-residue (Å²): 83,34,42,80,84,62,46,39,40,42,47,51,74,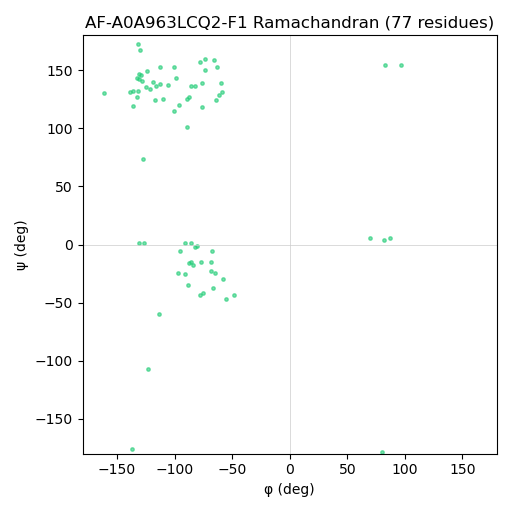41,86,45,75,73,56,44,47,68,80,34,71,88,63,70,57,13,37,37,41,36,25,43,46,46,98,85,74,46,75,44,74,43,90,83,51,71,47,80,61,45,75,90,35,71,28,57,90,75,81,52,89,94,51,29,75,82,73,67,85,80,96,66,80,85,132

Radius of gyration: 15.24 Å; Cα contacts (8 Å, |Δi|>4): 131; chains: 1; bounding box: 33×29×41 Å

Secondary structure (DSSP, 8-state):
-B-TTS-EEEEE--S-HHHHHHH-TT---EEEEEEEEPTTS-EEEEEEEEEEEESS--------TT--TTT---SS---

Mean predicted aligned error: 2.9 Å

Foldseek 3Di:
DAAPVRFKDKDWDDDDPVVQCVVPVVADFIKMWMWGQDPVRDTDTDPVDMDTPGRVDGDDDDADPPGDPPPDDDPDDDD

Nearest PDB structures (foldseek):
  2ece-assembly1_A  TM=9.786E-01  e=2.295E-06  Sulfurisphaera tokodaii
  3ugx-assembly1_A  TM=5.721E-01  e=5.696E+00  Bos taurus
  7mhu-assembly2_B  TM=6.324E-01  e=8.270E+00  Bacteroides acidifaciens
  7f1x-assembly1_A  TM=6.078E-01  e=8.800E+00  Bos taurus
  7jxa-assembly1_A  TM=5.713E-01  e=8.270E+00  Bos taurus